Protein AF-A0A4Q3YQ32-F1 (afdb_monomer_lite)

Sequence (80 aa):
MHYPTVKPVAAERLPALLAGMPKAELHIHIEGSLEPELIFALAQRNRIDIPYASVEELRRAYAFSNLQSFLDIYYAGASV

Foldseek 3Di:
DDDDDDDDDDPVCVVVCVVPDDDDDPDDDPLNPDQLVNLVVVCVVVVHDAPAPDSVRLVVQPPDPDPVSVVVSSVSSVVD

pLDDT: mean 91.2, std 6.9, range [62.94, 98.0]

Radius of gyration: 19.1 Å; chains: 1; bounding box: 52×25×42 Å

Structure (mmCIF, N/CA/C/O backbone):
data_AF-A0A4Q3YQ32-F1
#
_entry.id   AF-A0A4Q3YQ32-F1
#
loop_
_atom_site.group_PDB
_atom_site.id
_atom_site.type_symbol
_atom_site.label_atom_id
_atom_site.label_alt_id
_atom_site.label_comp_id
_atom_site.label_asym_id
_atom_site.label_entity_id
_atom_site.label_seq_id
_atom_site.pdbx_PDB_ins_code
_atom_site.Cartn_x
_atom_site.Cartn_y
_atom_site.Cartn_z
_atom_site.occupancy
_atom_site.B_iso_or_equiv
_atom_site.auth_seq_id
_atom_site.auth_comp_id
_atom_site.auth_asym_id
_atom_site.auth_atom_id
_atom_site.pdbx_PDB_model_num
ATOM 1 N N . MET A 1 1 ? 35.797 -8.035 -18.615 1.00 62.94 1 MET A N 1
ATOM 2 C CA . MET A 1 1 ? 34.342 -8.185 -18.393 1.00 62.94 1 MET A CA 1
ATOM 3 C C . MET A 1 1 ? 33.618 -7.528 -19.553 1.00 62.94 1 MET A C 1
ATOM 5 O O . MET A 1 1 ? 33.741 -6.323 -19.713 1.00 62.94 1 MET A O 1
ATOM 9 N N . HIS A 1 2 ? 32.950 -8.311 -20.398 1.00 74.19 2 HIS A N 1
ATOM 10 C CA . HIS A 1 2 ? 32.121 -7.795 -21.487 1.00 74.19 2 HIS A CA 1
ATOM 11 C C . HIS A 1 2 ? 30.675 -7.811 -20.991 1.00 74.19 2 HIS A C 1
ATOM 13 O O . HIS A 1 2 ? 30.079 -8.880 -20.881 1.00 74.19 2 HIS A O 1
ATOM 19 N N . TYR A 1 3 ? 30.151 -6.652 -20.596 1.00 67.56 3 TYR A N 1
ATOM 20 C CA . TYR A 1 3 ? 28.733 -6.535 -20.272 1.00 67.56 3 TYR A CA 1
ATOM 21 C C . TYR A 1 3 ? 27.950 -6.479 -21.584 1.00 67.56 3 TYR A C 1
ATOM 23 O O . TYR A 1 3 ? 28.328 -5.705 -22.468 1.00 67.56 3 TYR A O 1
ATOM 31 N N . PRO A 1 4 ? 26.892 -7.285 -21.750 1.00 74.31 4 PRO A N 1
ATOM 32 C CA . PRO A 1 4 ? 26.071 -7.209 -22.944 1.00 74.31 4 PRO A CA 1
ATOM 33 C C . PRO A 1 4 ? 25.424 -5.826 -23.035 1.00 74.31 4 PRO A C 1
ATOM 35 O O . PRO A 1 4 ? 24.850 -5.321 -22.070 1.00 74.31 4 PRO A O 1
ATOM 38 N N . THR A 1 5 ? 25.502 -5.213 -24.212 1.00 82.75 5 THR A N 1
ATOM 39 C CA . THR A 1 5 ? 24.767 -3.989 -24.523 1.00 82.75 5 THR A CA 1
ATOM 40 C C . THR A 1 5 ? 23.276 -4.313 -24.575 1.00 82.75 5 THR A C 1
ATOM 42 O O . THR A 1 5 ? 22.814 -5.049 -25.450 1.00 82.75 5 THR A O 1
ATOM 45 N N . VAL A 1 6 ? 22.508 -3.773 -23.629 1.00 84.38 6 VAL A N 1
ATOM 46 C CA . VAL A 1 6 ? 21.045 -3.891 -23.630 1.00 84.38 6 VAL A CA 1
ATOM 47 C C . VAL A 1 6 ? 20.498 -3.056 -24.786 1.00 84.38 6 VAL A C 1
ATOM 49 O O . VAL A 1 6 ? 20.754 -1.855 -24.869 1.00 84.38 6 VAL A O 1
ATOM 52 N N . LYS A 1 7 ? 19.752 -3.686 -25.700 1.00 87.62 7 LYS A N 1
ATOM 53 C CA . LYS A 1 7 ? 19.083 -2.962 -26.788 1.00 87.62 7 LYS A CA 1
ATOM 54 C C . LYS A 1 7 ? 17.926 -2.135 -26.210 1.00 87.62 7 LYS A C 1
ATOM 56 O O . LYS A 1 7 ? 17.118 -2.698 -25.471 1.00 87.62 7 LYS A O 1
ATOM 61 N N . PRO A 1 8 ? 17.811 -0.840 -26.546 1.00 89.81 8 PRO A N 1
ATOM 62 C CA . PRO A 1 8 ? 16.718 -0.013 -26.054 1.00 89.81 8 PRO A CA 1
ATOM 63 C C . PRO A 1 8 ? 15.370 -0.484 -26.617 1.00 89.81 8 PRO A C 1
ATOM 65 O O . PRO A 1 8 ? 15.268 -0.901 -27.774 1.00 89.81 8 PRO A O 1
ATOM 68 N N . VAL A 1 9 ? 14.332 -0.402 -25.785 1.00 92.00 9 VAL A N 1
ATOM 69 C CA . VAL A 1 9 ? 12.932 -0.635 -26.161 1.00 92.00 9 VAL A CA 1
ATOM 70 C C . VAL A 1 9 ? 12.273 0.724 -26.379 1.00 92.00 9 VAL A C 1
ATOM 72 O O . VAL A 1 9 ? 12.472 1.637 -25.581 1.00 92.00 9 VAL A O 1
ATOM 75 N N . ALA A 1 10 ? 11.498 0.865 -27.454 1.00 95.81 10 ALA A N 1
ATOM 76 C CA . ALA A 1 10 ? 10.756 2.093 -27.725 1.00 95.81 10 ALA A CA 1
ATOM 77 C C . ALA A 1 10 ? 9.721 2.367 -26.615 1.00 95.81 10 ALA A C 1
ATOM 79 O O . ALA A 1 10 ? 9.090 1.430 -26.114 1.00 95.81 10 ALA A O 1
ATOM 80 N N . ALA A 1 11 ? 9.563 3.630 -26.213 1.00 95.12 11 ALA A N 1
ATOM 81 C CA . ALA A 1 11 ? 8.793 4.015 -25.026 1.00 95.12 11 ALA A CA 1
ATOM 82 C C . ALA A 1 11 ? 7.328 3.555 -25.096 1.00 95.12 11 ALA A C 1
ATOM 84 O O . ALA A 1 11 ? 6.776 3.081 -24.108 1.00 95.12 11 ALA A O 1
ATOM 85 N N . GLU A 1 12 ? 6.725 3.602 -26.280 1.00 97.38 12 GLU A N 1
ATOM 86 C CA . GLU A 1 12 ? 5.356 3.166 -26.550 1.00 97.38 12 GLU A CA 1
ATOM 87 C C . GLU A 1 12 ? 5.157 1.649 -26.404 1.00 97.38 12 GLU A C 1
ATOM 89 O O . GLU A 1 12 ? 4.051 1.184 -26.136 1.00 97.38 12 GLU A O 1
ATOM 94 N N . ARG A 1 13 ? 6.231 0.861 -26.537 1.00 96.19 13 ARG A N 1
ATOM 95 C CA . ARG A 1 13 ? 6.204 -0.604 -26.385 1.00 96.19 13 ARG A CA 1
ATOM 96 C C . ARG A 1 13 ? 6.495 -1.057 -24.958 1.00 96.19 13 ARG A C 1
ATOM 98 O O . ARG A 1 13 ? 6.232 -2.212 -24.620 1.00 96.19 13 ARG A O 1
ATOM 105 N N . LEU A 1 14 ? 7.057 -0.174 -24.134 1.00 95.69 14 LEU A N 1
ATOM 106 C CA . LEU A 1 14 ? 7.525 -0.508 -22.796 1.00 95.69 14 LEU A CA 1
ATOM 107 C C . LEU A 1 14 ? 6.390 -0.959 -21.851 1.00 95.69 14 LEU A C 1
ATOM 109 O O . LEU A 1 14 ? 6.578 -1.993 -21.211 1.00 95.69 14 LEU A O 1
ATOM 113 N N . PRO A 1 15 ? 5.207 -0.306 -21.785 1.00 97.31 15 PRO A N 1
ATOM 114 C CA . PRO A 1 15 ? 4.144 -0.723 -20.864 1.00 97.31 15 PRO A CA 1
ATOM 115 C C . PRO A 1 15 ? 3.652 -2.151 -21.117 1.00 97.31 15 PRO A C 1
ATOM 117 O O . PRO A 1 15 ? 3.555 -2.947 -20.185 1.00 97.31 15 PRO A O 1
ATOM 120 N N . ALA A 1 16 ? 3.400 -2.499 -22.384 1.00 97.25 16 ALA A N 1
ATOM 121 C CA . ALA A 1 16 ? 2.926 -3.829 -22.761 1.00 97.25 16 ALA A CA 1
ATOM 122 C C . ALA A 1 16 ? 3.972 -4.915 -22.465 1.00 97.25 16 ALA A C 1
ATOM 124 O O . ALA A 1 16 ? 3.629 -5.988 -21.969 1.00 97.25 16 ALA A O 1
ATOM 125 N N . LEU A 1 17 ? 5.253 -4.620 -22.718 1.00 96.19 17 LEU A N 1
ATOM 126 C CA . LEU A 1 17 ? 6.351 -5.519 -22.377 1.00 96.19 17 LEU A CA 1
ATOM 127 C C . LEU A 1 17 ? 6.437 -5.741 -20.860 1.00 96.19 17 LEU A C 1
ATOM 129 O O . LEU A 1 17 ? 6.444 -6.887 -20.418 1.00 96.19 17 LEU A O 1
ATOM 133 N N . LEU A 1 18 ? 6.454 -4.666 -20.063 1.00 95.75 18 LEU A N 1
ATOM 134 C CA . LEU A 1 18 ? 6.538 -4.752 -18.601 1.00 95.75 18 LEU A CA 1
ATOM 135 C C . LEU A 1 18 ? 5.344 -5.504 -18.005 1.00 95.75 18 LEU A C 1
ATOM 137 O O . LEU A 1 18 ? 5.537 -6.336 -17.120 1.00 95.75 18 LEU A O 1
ATOM 141 N N . ALA A 1 19 ? 4.127 -5.269 -18.500 1.00 97.38 19 ALA A N 1
ATOM 142 C CA . ALA A 1 19 ? 2.932 -5.971 -18.039 1.00 97.38 19 ALA A CA 1
ATOM 143 C C . ALA A 1 19 ? 2.994 -7.482 -18.337 1.00 97.38 19 ALA A C 1
ATOM 145 O O . ALA A 1 19 ? 2.738 -8.285 -17.443 1.00 97.38 19 ALA A O 1
ATOM 146 N N . GLY A 1 20 ? 3.402 -7.871 -19.552 1.00 97.19 20 GLY A N 1
ATOM 147 C CA . GLY A 1 20 ? 3.437 -9.273 -19.995 1.00 97.19 20 GLY A CA 1
ATOM 148 C C . GLY A 1 20 ? 4.639 -10.096 -19.518 1.00 97.19 20 GLY A C 1
ATOM 149 O O . GLY A 1 20 ? 4.656 -11.312 -19.699 1.00 97.19 20 GLY A O 1
ATOM 150 N N . MET A 1 21 ? 5.660 -9.470 -18.926 1.00 97.25 21 MET A N 1
ATOM 151 C CA . MET A 1 21 ? 6.835 -10.191 -18.433 1.00 97.25 21 MET A CA 1
ATOM 152 C C . MET A 1 21 ? 6.489 -11.120 -17.255 1.00 97.25 21 MET A C 1
ATOM 154 O O . MET A 1 21 ? 5.863 -10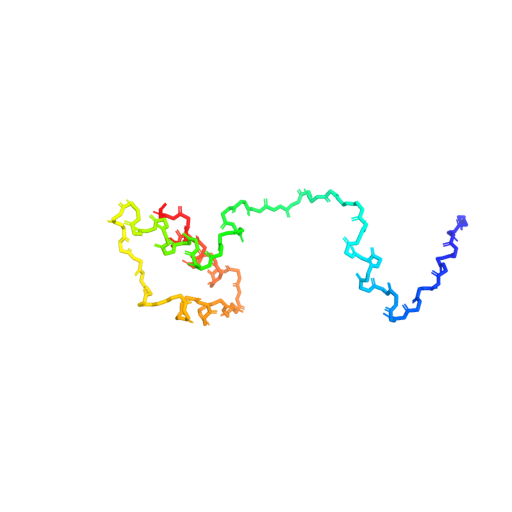.652 -16.297 1.00 97.25 21 MET A O 1
ATOM 158 N N . PRO A 1 22 ? 6.967 -12.380 -17.245 1.00 98.00 22 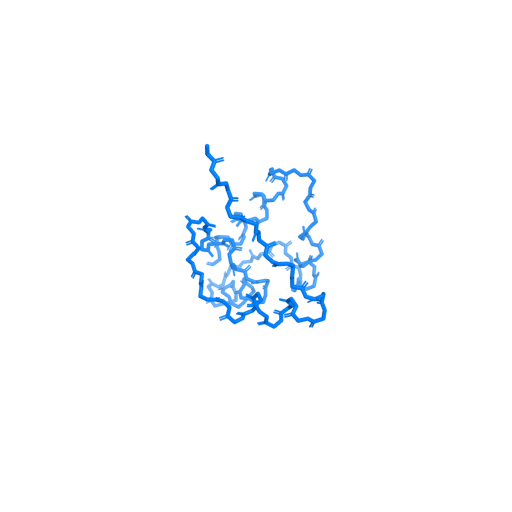PRO A N 1
ATOM 159 C CA . PRO A 1 22 ? 6.936 -13.212 -16.047 1.00 98.00 22 PRO A CA 1
ATOM 160 C C . PRO A 1 22 ? 7.881 -12.626 -14.991 1.00 98.00 22 PRO A C 1
ATOM 162 O O . PRO A 1 22 ? 9.014 -12.248 -15.298 1.00 98.00 22 PRO A O 1
ATOM 165 N N . LYS A 1 23 ? 7.406 -12.523 -13.748 1.00 97.25 23 LYS A N 1
ATOM 166 C CA . LYS A 1 23 ? 8.144 -11.938 -12.621 1.00 97.25 23 LYS A CA 1
ATOM 167 C C . LYS A 1 23 ? 7.935 -12.799 -11.382 1.00 97.25 23 LYS A C 1
ATOM 169 O O . LYS A 1 23 ? 6.866 -13.381 -11.219 1.00 97.25 23 LYS A O 1
ATOM 174 N N . ALA A 1 24 ? 8.942 -12.842 -10.519 1.00 97.69 24 ALA A N 1
ATOM 175 C CA . ALA A 1 24 ? 8.804 -13.320 -9.151 1.00 97.69 24 ALA A CA 1
ATOM 176 C C . ALA A 1 24 ? 8.902 -12.113 -8.213 1.00 97.69 24 ALA A C 1
ATOM 178 O O . ALA A 1 24 ? 9.811 -11.295 -8.359 1.00 97.69 24 ALA A O 1
ATOM 179 N N . GLU A 1 25 ? 7.973 -12.005 -7.269 1.00 97.19 25 GLU A N 1
ATOM 180 C CA . GLU A 1 25 ? 7.994 -10.991 -6.219 1.00 97.19 25 GLU A CA 1
ATOM 181 C C . GLU A 1 25 ? 8.589 -11.615 -4.956 1.00 97.19 25 GLU A C 1
ATOM 183 O O . GLU A 1 25 ? 8.051 -12.578 -4.41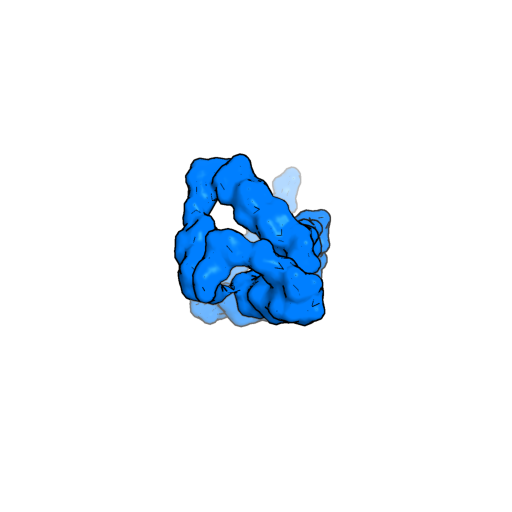5 1.00 97.19 25 GLU A O 1
ATOM 188 N N . LEU A 1 26 ? 9.757 -11.122 -4.537 1.00 97.94 26 LEU A N 1
ATOM 189 C CA . LEU A 1 26 ? 10.518 -11.697 -3.418 1.00 97.94 26 LEU A CA 1
ATOM 190 C C . LEU A 1 26 ? 10.327 -10.929 -2.107 1.00 97.94 26 LEU A C 1
ATOM 192 O O . LEU A 1 26 ? 10.743 -11.403 -1.053 1.00 97.94 26 LEU A O 1
ATOM 196 N N . HIS A 1 27 ? 9.719 -9.745 -2.172 1.00 97.50 27 HIS A N 1
ATOM 197 C CA . HIS A 1 27 ? 9.422 -8.920 -1.011 1.00 97.50 27 HIS A CA 1
ATOM 198 C C . HIS A 1 27 ? 8.045 -8.298 -1.191 1.00 97.50 27 HIS A C 1
ATOM 200 O O . HIS A 1 27 ? 7.884 -7.306 -1.892 1.00 97.50 27 HIS A O 1
ATOM 206 N N . ILE A 1 28 ? 7.070 -8.892 -0.517 1.00 95.19 28 ILE A N 1
ATOM 207 C CA . ILE A 1 28 ? 5.723 -8.361 -0.361 1.00 95.19 28 ILE A CA 1
ATOM 208 C C . ILE A 1 28 ? 5.240 -8.697 1.046 1.00 95.19 28 ILE A C 1
ATOM 210 O O . ILE A 1 28 ? 5.531 -9.770 1.577 1.00 95.19 28 ILE A O 1
ATOM 214 N N . HIS A 1 29 ? 4.514 -7.764 1.648 1.00 93.19 29 HIS A N 1
ATOM 215 C CA . HIS A 1 29 ? 3.732 -8.016 2.850 1.00 93.19 29 HIS A CA 1
ATOM 216 C C . HIS A 1 29 ? 2.295 -8.271 2.403 1.00 93.19 29 HIS A C 1
ATOM 218 O O . HIS A 1 29 ? 1.735 -7.443 1.685 1.00 93.19 29 HIS A O 1
ATOM 224 N N . ILE A 1 30 ? 1.699 -9.398 2.797 1.00 91.44 30 ILE A N 1
ATOM 225 C CA . ILE A 1 30 ? 0.330 -9.746 2.379 1.00 91.44 30 ILE A CA 1
ATOM 226 C C . ILE A 1 30 ? -0.649 -8.700 2.913 1.00 91.44 30 ILE A C 1
ATOM 228 O O . ILE A 1 30 ? -1.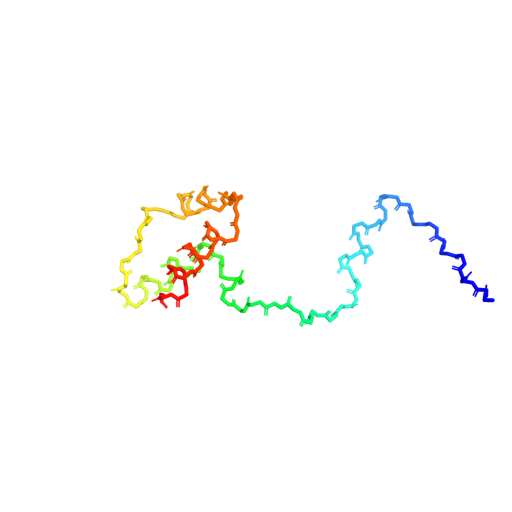530 -8.232 2.202 1.00 91.44 30 ILE A O 1
ATOM 232 N N . GLU A 1 31 ? -0.452 -8.267 4.147 1.00 88.94 31 GLU A N 1
ATOM 233 C CA . GLU A 1 31 ? -1.244 -7.231 4.795 1.00 88.94 31 GLU A CA 1
ATOM 234 C C . GLU A 1 31 ? -1.073 -5.873 4.091 1.00 88.94 31 GLU A C 1
ATOM 236 O O . GLU A 1 31 ? -2.005 -5.079 4.027 1.00 88.94 31 GLU A O 1
ATOM 241 N N . GLY A 1 32 ? 0.087 -5.640 3.465 1.00 87.81 32 GLY A N 1
ATOM 242 C CA . GLY A 1 32 ? 0.355 -4.460 2.638 1.00 87.81 32 GLY A CA 1
ATOM 243 C C . GLY A 1 32 ? -0.360 -4.478 1.284 1.00 87.81 32 GLY A C 1
ATOM 244 O O . GLY A 1 32 ? -0.338 -3.472 0.583 1.00 87.81 32 GLY A O 1
ATOM 245 N N . SER A 1 33 ? -0.994 -5.600 0.923 1.00 90.50 33 SER A N 1
ATOM 246 C CA . SER A 1 33 ? -1.814 -5.741 -0.289 1.00 90.50 33 SER A CA 1
ATOM 247 C C . SER A 1 33 ? -3.314 -5.532 -0.042 1.00 90.50 33 SER A C 1
ATOM 249 O O . SER A 1 33 ? -4.116 -5.674 -0.963 1.00 90.50 33 SER A O 1
ATOM 251 N N . LEU A 1 34 ? -3.716 -5.203 1.193 1.00 91.81 34 LEU A N 1
ATOM 252 C CA . LEU A 1 34 ? -5.111 -4.919 1.518 1.00 91.81 34 LEU A CA 1
ATOM 253 C C . LEU A 1 34 ? -5.547 -3.568 0.936 1.00 91.81 34 LEU A C 1
ATOM 255 O O . LEU A 1 34 ? -5.193 -2.495 1.429 1.00 91.81 34 LEU A O 1
ATOM 259 N N . GLU A 1 35 ? -6.370 -3.638 -0.104 1.00 92.88 35 GLU A N 1
ATOM 260 C CA . GLU A 1 35 ? -7.035 -2.467 -0.670 1.00 92.88 35 GLU A CA 1
ATOM 261 C C . GLU A 1 35 ? -8.072 -1.893 0.315 1.00 92.88 35 GLU A C 1
ATOM 263 O O . GLU A 1 35 ? -8.731 -2.663 1.029 1.00 92.88 35 GLU A O 1
ATOM 268 N N . PRO A 1 36 ? -8.282 -0.563 0.342 1.00 93.44 36 PRO A N 1
ATOM 269 C CA . PRO A 1 36 ? -9.273 0.083 1.203 1.00 93.44 36 PRO A CA 1
ATOM 270 C C . PRO A 1 36 ? -10.662 -0.571 1.160 1.00 93.44 36 PRO A C 1
ATOM 272 O O . PRO A 1 36 ? -11.290 -0.784 2.194 1.00 93.44 36 PRO A O 1
ATOM 275 N N . GLU A 1 37 ? -11.133 -0.949 -0.026 1.00 95.12 37 GLU A N 1
ATOM 276 C CA . GLU A 1 37 ? -12.427 -1.598 -0.229 1.00 95.12 37 GLU A CA 1
ATOM 277 C C . GLU A 1 37 ? -12.503 -2.959 0.486 1.00 95.12 37 GLU A C 1
ATOM 279 O O . GLU A 1 37 ? -13.526 -3.297 1.087 1.00 95.12 37 GLU A O 1
ATOM 284 N N . LEU A 1 38 ? -11.407 -3.726 0.470 1.00 94.44 38 LEU A N 1
ATOM 285 C CA . LEU A 1 38 ? -11.320 -5.014 1.155 1.00 94.44 38 LEU A CA 1
ATOM 286 C C . LEU A 1 38 ? -11.238 -4.838 2.676 1.00 94.44 38 LEU A C 1
ATOM 288 O O . LEU A 1 38 ? -11.887 -5.593 3.397 1.00 94.44 38 LEU A O 1
ATOM 292 N N . ILE A 1 39 ? -10.511 -3.827 3.164 1.00 93.25 39 ILE A N 1
ATOM 293 C CA . ILE A 1 39 ? -10.445 -3.495 4.598 1.00 93.25 39 ILE A CA 1
ATOM 294 C C . ILE A 1 39 ? -11.854 -3.233 5.146 1.00 93.25 39 ILE A C 1
ATOM 296 O O . ILE A 1 39 ? -12.245 -3.835 6.145 1.00 93.25 39 ILE A O 1
ATOM 300 N N . PHE A 1 40 ? -12.653 -2.408 4.461 1.00 94.31 40 PHE A N 1
ATOM 301 C CA . PHE A 1 40 ? -14.039 -2.131 4.860 1.00 94.31 40 PHE A CA 1
ATOM 302 C C . PHE A 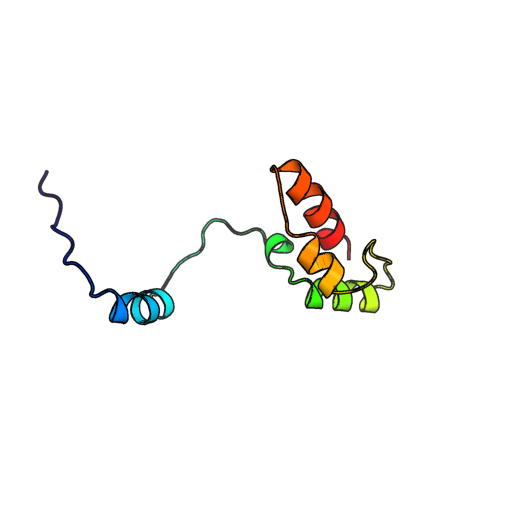1 40 ? -14.928 -3.383 4.809 1.00 94.31 40 PHE A C 1
ATOM 304 O O . PHE A 1 40 ? -15.719 -3.613 5.725 1.00 94.31 40 PHE A O 1
ATOM 311 N N . ALA A 1 41 ? -14.791 -4.216 3.772 1.00 95.75 41 ALA A N 1
ATOM 312 C CA . ALA A 1 41 ? -15.555 -5.458 3.659 1.00 95.75 41 ALA A CA 1
ATOM 313 C C . ALA A 1 41 ? -15.240 -6.445 4.801 1.00 95.75 41 ALA A C 1
ATOM 315 O O . ALA A 1 41 ? -16.148 -7.071 5.354 1.00 95.75 41 ALA A O 1
ATOM 316 N N . LEU A 1 42 ? -13.964 -6.573 5.178 1.00 95.06 42 LEU A N 1
ATOM 317 C CA . LEU A 1 42 ? -13.522 -7.420 6.288 1.00 95.06 42 LEU A CA 1
ATOM 318 C C . LEU A 1 42 ? -13.973 -6.862 7.643 1.00 95.06 42 LEU A C 1
ATOM 320 O O . LEU A 1 42 ? -14.541 -7.614 8.435 1.00 95.06 42 LEU A O 1
ATOM 324 N N . ALA A 1 43 ? -13.826 -5.553 7.862 1.00 93.56 43 ALA A N 1
ATOM 325 C CA . ALA A 1 43 ? -14.291 -4.868 9.066 1.00 93.56 43 ALA A CA 1
ATOM 326 C C . ALA A 1 43 ? -15.801 -5.070 9.281 1.00 93.56 43 ALA A C 1
ATOM 328 O O . ALA A 1 43 ? -16.236 -5.489 10.356 1.00 93.56 43 ALA A O 1
ATOM 329 N N . GLN A 1 44 ? -16.605 -4.888 8.225 1.00 95.12 44 GLN A N 1
ATOM 330 C CA . GLN A 1 44 ? -18.046 -5.140 8.262 1.00 95.12 44 GLN A CA 1
ATOM 331 C C . GLN A 1 44 ? -18.362 -6.606 8.587 1.00 95.12 44 GLN A C 1
ATOM 333 O O . GLN A 1 44 ? -19.204 -6.884 9.445 1.00 95.12 44 GLN A O 1
ATOM 338 N N . ARG A 1 45 ? -17.691 -7.553 7.916 1.00 97.31 45 ARG A N 1
ATOM 339 C CA . ARG A 1 45 ? -17.876 -8.994 8.148 1.00 97.31 45 ARG A CA 1
ATOM 340 C C . ARG A 1 45 ? -17.578 -9.367 9.600 1.00 97.31 45 ARG A C 1
ATOM 342 O O . ARG A 1 45 ? -18.310 -10.163 10.189 1.00 97.31 45 ARG A O 1
ATOM 349 N N . ASN A 1 46 ? -16.521 -8.789 10.161 1.00 96.25 46 ASN A N 1
ATOM 350 C CA . ASN A 1 46 ? -15.998 -9.136 11.477 1.00 96.25 46 ASN A CA 1
ATOM 351 C C . ASN A 1 46 ? -16.582 -8.261 12.605 1.00 96.25 46 ASN A C 1
ATOM 353 O O . ASN A 1 46 ? -16.331 -8.543 13.774 1.00 96.25 46 ASN A O 1
ATOM 357 N N . ARG A 1 47 ? -17.435 -7.277 12.275 1.00 95.44 47 ARG A N 1
ATOM 358 C CA . ARG A 1 47 ? -18.044 -6.308 13.209 1.00 95.44 47 ARG A CA 1
ATOM 359 C C . ARG A 1 47 ? -16.996 -5.510 13.992 1.00 95.44 47 ARG A C 1
ATOM 361 O O . ARG A 1 47 ? -17.123 -5.335 15.202 1.00 95.44 47 ARG A O 1
ATOM 368 N N . ILE A 1 48 ? -15.961 -5.068 13.287 1.00 92.56 48 ILE A N 1
ATOM 369 C CA . ILE A 1 48 ? -14.878 -4.242 13.820 1.00 92.56 48 ILE A CA 1
ATOM 370 C C . ILE A 1 48 ? -15.069 -2.821 13.303 1.00 92.56 48 ILE A C 1
ATOM 372 O O . ILE A 1 48 ? -15.228 -2.612 12.101 1.00 92.56 48 ILE A O 1
ATOM 376 N N . ASP A 1 49 ? -15.041 -1.851 14.212 1.00 90.12 49 ASP A N 1
ATOM 377 C CA . ASP A 1 49 ? -15.037 -0.440 13.846 1.00 90.12 49 ASP A CA 1
ATOM 378 C C . ASP A 1 49 ? -13.620 -0.025 13.441 1.00 90.12 49 ASP A C 1
ATOM 380 O O . ASP A 1 49 ? -12.653 -0.267 14.165 1.00 90.12 49 ASP A O 1
ATOM 384 N N . ILE A 1 50 ? -13.503 0.630 12.288 1.00 88.75 50 ILE A N 1
ATOM 385 C CA . ILE A 1 50 ? -12.251 1.222 11.811 1.00 88.75 50 ILE A CA 1
ATOM 386 C C . ILE A 1 50 ? -12.338 2.751 11.881 1.00 88.75 50 ILE A C 1
ATOM 388 O O . ILE A 1 50 ? -13.422 3.307 11.692 1.00 88.75 50 ILE A O 1
ATOM 392 N N . PRO A 1 51 ? -11.224 3.463 12.136 1.00 89.19 51 PRO A N 1
ATOM 393 C CA . PRO A 1 51 ? -11.224 4.907 12.384 1.00 89.19 51 PRO A CA 1
ATOM 394 C C . PRO A 1 51 ? -11.324 5.743 11.092 1.00 89.19 51 PRO A C 1
ATOM 396 O O . PRO A 1 51 ? -10.661 6.768 10.961 1.00 89.19 51 PRO A O 1
ATOM 399 N N . TYR A 1 52 ? -12.140 5.302 10.132 1.00 91.31 52 TYR A N 1
ATOM 400 C CA . TYR A 1 52 ? -12.380 5.970 8.854 1.00 91.31 52 TYR A CA 1
ATOM 401 C C . TYR A 1 52 ? -13.856 5.833 8.481 1.00 91.31 52 TYR A C 1
ATOM 403 O O . TYR A 1 52 ? -14.410 4.735 8.495 1.00 91.31 52 TYR A O 1
ATOM 411 N N . ALA A 1 53 ? -14.496 6.941 8.122 1.00 91.75 53 ALA A N 1
ATOM 412 C CA . ALA A 1 53 ? -15.916 6.982 7.798 1.00 91.75 53 ALA A CA 1
ATOM 413 C C . ALA A 1 53 ? -16.228 6.432 6.397 1.00 91.75 53 ALA A C 1
ATOM 415 O O . ALA A 1 53 ? -17.370 6.056 6.128 1.00 91.75 53 ALA A O 1
ATOM 416 N N . SER A 1 54 ? -15.244 6.394 5.490 1.00 93.88 54 SER A N 1
ATOM 417 C CA . SER A 1 54 ? -15.416 5.833 4.146 1.00 93.88 54 SER A CA 1
ATOM 418 C C . SER A 1 54 ? -14.111 5.347 3.510 1.00 93.88 54 SER A C 1
ATOM 420 O O . SER A 1 54 ? -13.008 5.711 3.931 1.00 93.88 54 SER A O 1
ATOM 422 N N . VAL A 1 55 ? -14.252 4.561 2.440 1.00 94.38 55 VAL A N 1
ATOM 423 C CA . VAL A 1 55 ? -13.147 4.111 1.578 1.00 94.38 55 VAL A CA 1
ATOM 424 C C . VAL A 1 55 ? -12.337 5.299 1.051 1.00 94.38 55 VAL A C 1
ATOM 426 O O . VAL A 1 55 ? -11.108 5.263 1.044 1.00 94.38 55 VAL A O 1
ATOM 429 N N . GLU A 1 56 ? -13.001 6.383 0.647 1.00 96.25 56 GLU A N 1
ATOM 430 C CA . GLU A 1 56 ? -12.350 7.594 0.143 1.00 96.25 56 GLU A CA 1
ATOM 431 C C . GLU A 1 56 ? -11.536 8.303 1.224 1.00 96.25 56 GLU A C 1
ATOM 433 O O . GLU A 1 56 ? -10.496 8.885 0.916 1.00 96.25 56 GLU A O 1
ATOM 438 N N . GLU A 1 57 ? -11.995 8.289 2.478 1.00 94.44 57 GLU A N 1
ATOM 439 C CA . GLU A 1 57 ? -11.232 8.848 3.594 1.00 94.44 57 GLU A CA 1
ATOM 440 C C . GLU A 1 57 ? -9.967 8.035 3.867 1.00 94.44 57 GLU A C 1
ATOM 442 O O . GLU A 1 57 ? -8.882 8.615 3.933 1.00 94.44 57 GLU A O 1
ATOM 447 N N . LEU A 1 58 ? -10.080 6.706 3.912 1.00 92.56 58 LEU A N 1
ATOM 448 C CA . LEU A 1 58 ? -8.928 5.816 4.055 1.00 92.56 58 LEU A CA 1
ATOM 449 C C . LEU A 1 58 ? -7.937 5.978 2.889 1.00 92.56 58 LEU A C 1
ATOM 451 O O . LEU A 1 58 ? -6.735 6.109 3.106 1.00 92.56 58 LEU A O 1
ATOM 455 N N . ARG A 1 59 ? -8.429 6.076 1.648 1.00 93.56 59 ARG A N 1
ATOM 456 C CA . ARG A 1 59 ? -7.583 6.297 0.464 1.00 93.56 59 ARG A CA 1
ATOM 457 C C . ARG A 1 59 ? -6.852 7.643 0.517 1.00 93.56 59 ARG A C 1
ATOM 459 O O . ARG A 1 59 ? -5.702 7.719 0.097 1.00 93.56 59 ARG A O 1
ATOM 466 N N . ARG A 1 60 ? -7.477 8.702 1.053 1.00 93.94 60 ARG A N 1
ATOM 467 C CA . ARG A 1 60 ? -6.796 9.991 1.304 1.00 93.94 60 ARG A CA 1
ATOM 468 C C . ARG A 1 60 ? -5.737 9.886 2.399 1.00 93.94 60 ARG A C 1
ATOM 470 O O . ARG A 1 60 ? -4.747 10.609 2.337 1.00 93.94 60 ARG A O 1
ATOM 477 N N . ALA A 1 61 ? -5.937 9.005 3.375 1.00 90.12 61 ALA A N 1
ATOM 478 C CA . ALA A 1 61 ? -4.983 8.778 4.452 1.00 90.12 61 ALA A CA 1
ATOM 479 C C . ALA A 1 61 ? -3.706 8.054 3.980 1.00 90.12 61 ALA A C 1
ATOM 481 O O . ALA A 1 61 ? -2.690 8.142 4.663 1.00 90.12 61 ALA A O 1
ATOM 482 N N . TYR A 1 62 ? -3.700 7.424 2.794 1.00 90.44 62 TYR A N 1
ATOM 483 C CA . TYR A 1 62 ? -2.510 6.819 2.166 1.00 90.44 62 TYR A CA 1
ATOM 484 C C . TYR A 1 62 ? -1.520 7.878 1.622 1.00 90.44 62 TYR A C 1
ATOM 486 O O . TYR A 1 62 ? -1.034 7.805 0.493 1.00 90.44 62 TYR A O 1
ATOM 494 N N . ALA A 1 63 ? -1.221 8.890 2.433 1.00 92.56 63 ALA A N 1
ATOM 495 C CA . ALA A 1 63 ? -0.272 9.962 2.179 1.00 92.56 63 ALA A CA 1
ATOM 496 C C . ALA A 1 63 ? 0.774 9.968 3.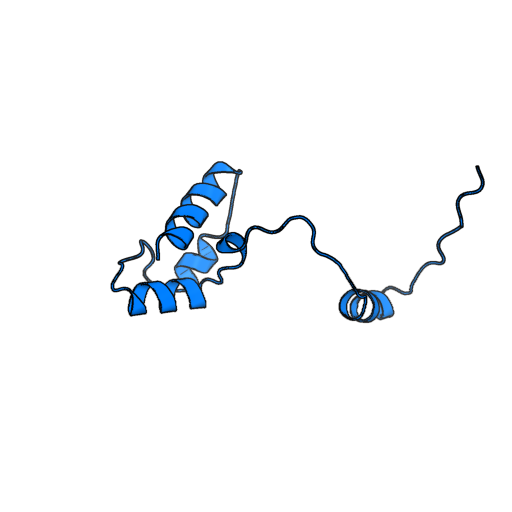304 1.00 92.56 63 ALA A C 1
ATOM 498 O O . ALA A 1 63 ? 0.600 10.595 4.349 1.00 92.56 63 ALA A O 1
ATOM 499 N N . PHE A 1 64 ? 1.864 9.231 3.097 1.00 94.12 64 PHE A N 1
ATOM 500 C CA . PHE A 1 64 ? 2.858 8.956 4.135 1.00 94.12 64 PHE A CA 1
ATOM 501 C C . PHE A 1 64 ? 4.030 9.942 4.079 1.00 94.12 64 PHE A C 1
ATOM 503 O O . PHE A 1 64 ? 4.528 10.272 3.004 1.00 94.12 64 PHE A O 1
ATOM 510 N N . SER A 1 65 ? 4.508 10.385 5.243 1.00 94.88 65 SER A N 1
ATOM 511 C CA . SER A 1 65 ? 5.685 11.264 5.368 1.00 94.88 65 SER A CA 1
ATOM 512 C C . SER A 1 65 ? 6.943 10.521 5.827 1.00 94.88 65 SER A C 1
ATOM 514 O O . SER A 1 65 ? 8.058 11.013 5.663 1.00 94.88 65 SER A O 1
ATOM 516 N N . ASN A 1 66 ? 6.769 9.337 6.412 1.00 94.38 66 ASN A N 1
ATOM 517 C CA . ASN A 1 66 ? 7.830 8.448 6.872 1.00 94.38 66 ASN A CA 1
ATOM 518 C C . ASN A 1 66 ? 7.278 7.027 7.099 1.00 94.38 66 ASN A C 1
ATOM 520 O O . ASN A 1 66 ? 6.072 6.787 6.990 1.00 94.38 66 ASN A O 1
ATOM 524 N N . LEU A 1 67 ? 8.163 6.091 7.457 1.00 93.75 67 LEU A N 1
ATOM 525 C CA . LEU A 1 67 ? 7.789 4.703 7.737 1.00 93.75 67 LEU A CA 1
ATOM 526 C C . LEU A 1 67 ? 6.741 4.585 8.852 1.00 93.75 67 LEU A C 1
ATOM 528 O O . LEU A 1 67 ? 5.800 3.815 8.710 1.00 93.75 67 LEU A O 1
ATOM 532 N N . GLN A 1 68 ? 6.866 5.354 9.934 1.00 94.75 68 GLN A N 1
ATOM 533 C CA . GLN A 1 68 ? 5.925 5.269 11.050 1.00 94.75 68 GLN A CA 1
ATOM 534 C C . GLN A 1 68 ? 4.512 5.690 10.628 1.00 94.75 68 GLN A C 1
ATOM 536 O O . GLN A 1 68 ? 3.566 4.962 10.895 1.00 94.75 68 GLN A O 1
ATOM 541 N N . SER A 1 69 ? 4.379 6.784 9.869 1.00 91.75 69 SER A N 1
ATOM 542 C CA . SER A 1 69 ? 3.076 7.233 9.353 1.00 91.75 69 SER A CA 1
ATOM 543 C C . SER A 1 69 ? 2.398 6.202 8.443 1.00 91.75 69 SER A C 1
ATOM 545 O O . SER A 1 69 ? 1.175 6.165 8.366 1.00 91.75 69 SER A O 1
ATOM 547 N N . PHE A 1 70 ? 3.181 5.349 7.773 1.00 92.31 70 PHE A N 1
ATOM 548 C CA . PHE A 1 70 ? 2.663 4.186 7.053 1.00 92.31 70 PHE A CA 1
ATOM 549 C C . PHE A 1 70 ? 2.225 3.074 8.008 1.00 92.31 70 PHE A C 1
ATOM 551 O O . PHE A 1 70 ? 1.112 2.564 7.882 1.00 92.31 70 PHE A O 1
ATOM 558 N N . LEU A 1 71 ? 3.078 2.719 8.974 1.00 91.44 71 LEU A N 1
ATOM 559 C CA . LEU A 1 71 ? 2.815 1.640 9.925 1.00 91.44 71 LEU A CA 1
ATOM 560 C C . LEU A 1 71 ? 1.556 1.888 10.763 1.00 91.44 71 LEU A C 1
ATOM 562 O O . LEU A 1 71 ? 0.815 0.944 11.023 1.00 91.44 71 LEU A O 1
ATOM 566 N N . ASP A 1 72 ? 1.280 3.140 11.129 1.00 87.44 72 ASP A N 1
ATOM 567 C CA . ASP A 1 72 ? 0.086 3.508 11.895 1.00 87.44 72 ASP A CA 1
ATOM 568 C C . ASP A 1 72 ? -1.211 3.100 11.166 1.00 87.44 72 ASP A C 1
ATOM 570 O O . ASP A 1 72 ? -2.132 2.559 11.780 1.00 87.44 72 ASP A O 1
ATOM 574 N N . ILE A 1 73 ? -1.266 3.284 9.842 1.00 85.62 73 ILE A N 1
ATOM 575 C CA . ILE A 1 73 ? -2.420 2.892 9.013 1.00 85.62 73 ILE A CA 1
ATOM 576 C C . ILE A 1 73 ? -2.394 1.395 8.699 1.00 85.62 73 ILE A C 1
ATOM 578 O O . ILE A 1 73 ? -3.424 0.724 8.770 1.00 85.62 73 ILE A O 1
ATOM 582 N N . TYR A 1 74 ? -1.215 0.856 8.390 1.00 86.38 74 TYR A N 1
ATOM 583 C CA . TYR A 1 74 ? -1.020 -0.564 8.107 1.00 86.38 74 TYR A CA 1
ATOM 584 C C . TYR A 1 74 ? -1.532 -1.454 9.247 1.00 86.38 74 TYR A C 1
ATOM 586 O O . TYR A 1 74 ? -2.250 -2.419 8.996 1.00 86.38 74 TYR A O 1
ATOM 594 N N . TYR A 1 75 ? -1.224 -1.120 10.504 1.00 84.50 75 TYR A N 1
ATOM 595 C CA . TYR A 1 75 ? -1.685 -1.910 11.649 1.00 84.50 75 TYR A CA 1
ATOM 596 C C . TYR A 1 75 ? -3.187 -1.790 11.900 1.00 84.50 75 TYR A C 1
ATOM 598 O O . TYR A 1 75 ? -3.802 -2.774 12.309 1.00 84.50 75 TYR A O 1
ATOM 606 N N . ALA A 1 76 ? -3.795 -0.635 11.613 1.00 79.94 76 ALA A N 1
ATOM 607 C CA . ALA A 1 76 ? -5.250 -0.517 11.634 1.00 79.94 76 ALA A CA 1
ATOM 608 C C . ALA A 1 76 ? -5.881 -1.467 10.599 1.00 79.94 76 ALA A C 1
ATOM 610 O O . ALA A 1 76 ? -6.784 -2.229 10.940 1.00 79.94 76 ALA A O 1
ATOM 611 N N . GLY A 1 77 ? -5.345 -1.500 9.374 1.00 78.56 77 GLY A N 1
ATOM 612 C CA . GLY A 1 77 ? -5.780 -2.420 8.318 1.00 78.56 77 GLY A CA 1
ATOM 613 C C . GLY A 1 77 ? -5.515 -3.899 8.617 1.00 78.56 77 GLY A C 1
ATOM 614 O O . GLY A 1 77 ? -6.328 -4.740 8.264 1.00 78.56 77 GLY A O 1
ATOM 615 N N . ALA A 1 78 ? -4.427 -4.241 9.309 1.00 81.62 78 ALA A N 1
ATOM 616 C CA . ALA A 1 78 ? -4.103 -5.624 9.674 1.00 81.62 78 ALA A CA 1
ATOM 617 C C . ALA A 1 78 ? -4.972 -6.190 10.817 1.00 81.62 78 ALA A C 1
ATOM 619 O O . ALA A 1 78 ? -4.879 -7.377 11.126 1.00 81.62 78 ALA A O 1
ATOM 620 N N . SER A 1 79 ? -5.788 -5.352 11.465 1.00 78.94 79 SER A N 1
ATOM 621 C CA . SER A 1 79 ? -6.595 -5.725 12.634 1.00 78.94 79 SER A CA 1
ATOM 622 C C . SER A 1 79 ? -8.053 -6.102 12.328 1.00 78.94 79 SER A C 1
ATOM 624 O O . SER A 1 79 ? -8.789 -6.421 13.263 1.00 78.94 79 SER A O 1
ATOM 626 N N . VAL A 1 80 ? -8.473 -6.063 11.054 1.00 79.19 80 VAL A N 1
ATOM 627 C CA . VAL A 1 80 ? -9.877 -6.248 10.623 1.00 79.19 80 VAL A CA 1
ATOM 628 C C . VAL A 1 80 ? -10.303 -7.677 10.335 1.00 79.19 80 VAL A C 1
ATOM 630 O O . VAL A 1 80 ? -9.474 -8.583 10.105 1.00 79.19 80 VAL A O 1
#

Secondary structure (DSSP, 8-state):
-----PPPPPGGGHHHHHHHS--------SGGG--HHHHHHHHHHHT---S-SSHHHHHHH---SSHHHHHHHHHHHTT-